Protein AF-D7T570-F1 (afdb_monomer)

Radius of gyration: 10.89 Å; Cα contacts (8 Å, |Δi|>4): 69; chains: 1; bounding box: 17×12×37 Å

InterPro domains:
  IPR006591 RNA polymerase archaeal subunit P/eukaryotic subunit RPABC4 [PF03604] (10-40)
  IPR006591 RNA polymerase archaeal subunit P/eukaryotic subunit RPABC4 [SM00659] (8-40)
  IPR029040 RNA polymerase subunit RPABC4/transcription elongation factor Spt4 [SSF63393] (7-40)
  IPR039747 DNA-directed RNA polymerases I, II, and III subunit RPABC4 [PTHR12056] (3-40)

Organism: Vitis vinifera (NCBI:txid29760)

Sequence (40 aa):
MDPQPEPVSYICGDCGQENTLKPGDVIQCRECGYRILYKK

Mean predicted aligned error: 5.2 Å

Foldseek 3Di:
DDDQFDFFWWAAPPPRDIDTHGVVDQQADPPPRHNDTHGD

Nearest PDB structures (foldseek):
  7oo3-assembly1_L  TM=9.224E-01  e=3.267E-04  Sus scrofa
  7pks-assembly1_L  TM=9.331E-01  e=5.224E-04  Sus scrofa domesticus
  7fji-assembly1_L  TM=9.212E-01  e=5.586E-04  Homo sapiens
  7b0y-assembly1_L  TM=9.047E-01  e=8.354E-04  Sus scrofa domesticus
  7xn7-assembly1_L  TM=9.159E-01  e=1.998E-03  Komagataella phaffii

Solvent-accessible surface area (backbone atoms only — not comparable to full-atom values): 2649 Å² total; per-residue (Å²): 131,84,81,76,82,70,71,44,55,22,28,25,73,82,83,60,48,78,44,78,42,45,91,90,56,81,70,54,36,89,85,79,63,47,62,56,63,40,79,107

Structure (mmCIF, N/CA/C/O backbone):
data_AF-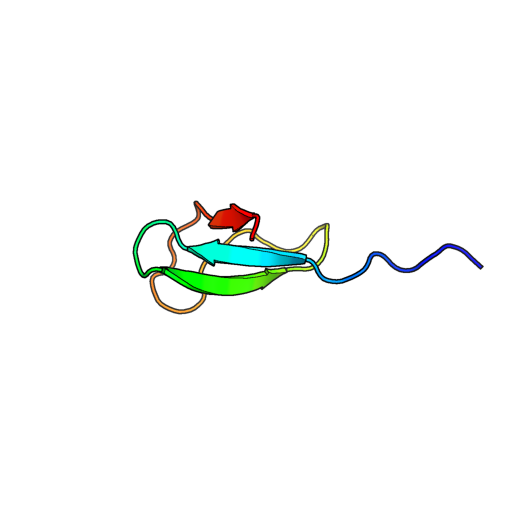D7T570-F1
#
_entry.id   AF-D7T570-F1
#
loop_
_atom_site.group_PDB
_atom_site.id
_atom_site.type_symbol
_atom_site.label_atom_id
_atom_site.label_alt_id
_atom_site.label_comp_id
_atom_site.label_asym_id
_atom_site.label_entity_id
_atom_site.label_seq_id
_atom_site.pdbx_PDB_ins_code
_atom_site.Cartn_x
_atom_site.Cartn_y
_atom_site.Cartn_z
_atom_site.occupancy
_atom_site.B_iso_or_equiv
_atom_site.auth_seq_id
_atom_site.auth_comp_id
_atom_site.auth_asym_id
_atom_site.auth_atom_id
_atom_site.pdbx_PDB_model_num
ATOM 1 N N . MET A 1 1 ? -6.821 -3.568 28.258 1.00 62.56 1 MET A N 1
ATOM 2 C CA . MET A 1 1 ? -7.101 -2.914 26.968 1.00 62.56 1 MET A CA 1
ATOM 3 C C . MET A 1 1 ? -6.441 -3.763 25.905 1.00 62.56 1 MET A C 1
ATOM 5 O O . MET A 1 1 ? -5.228 -3.921 25.968 1.00 62.56 1 MET A O 1
ATOM 9 N N . ASP A 1 2 ? -7.211 -4.378 25.019 1.00 69.38 2 ASP A N 1
ATOM 10 C CA . ASP A 1 2 ? -6.673 -5.150 23.899 1.00 69.38 2 ASP A CA 1
ATOM 11 C C . ASP A 1 2 ? -5.822 -4.241 22.993 1.00 69.38 2 ASP A C 1
ATOM 13 O O . ASP A 1 2 ? -6.232 -3.104 22.726 1.00 69.38 2 ASP A O 1
ATOM 17 N N . PRO A 1 3 ? -4.632 -4.683 22.544 1.00 72.56 3 PRO A N 1
ATOM 18 C CA . PRO A 1 3 ? -3.828 -3.902 21.617 1.00 72.56 3 PRO A CA 1
ATOM 19 C C . PRO A 1 3 ? -4.600 -3.762 20.304 1.00 72.56 3 PRO A C 1
ATOM 21 O O . PRO A 1 3 ? -4.983 -4.756 19.686 1.00 72.56 3 PRO A O 1
ATOM 24 N N . GLN A 1 4 ? -4.859 -2.522 19.882 1.00 72.56 4 GLN A N 1
ATOM 25 C CA . GLN A 1 4 ? -5.410 -2.295 18.553 1.00 72.56 4 GLN A CA 1
ATOM 26 C C . GLN A 1 4 ? -4.384 -2.769 17.526 1.00 72.56 4 GLN A C 1
ATOM 28 O O . GLN A 1 4 ? -3.206 -2.433 17.660 1.00 72.56 4 GLN A O 1
ATOM 33 N N . PRO A 1 5 ? -4.796 -3.547 16.517 1.00 72.81 5 PRO A N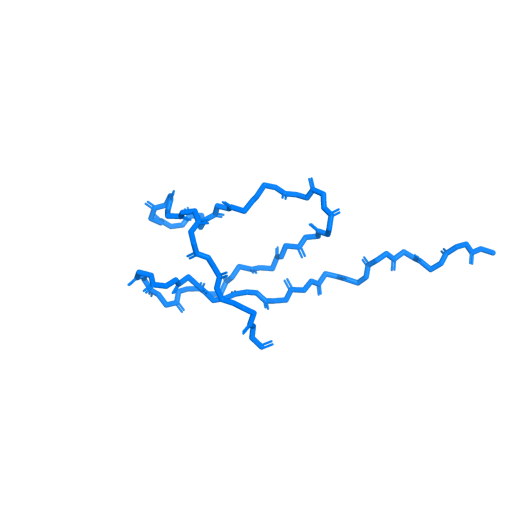 1
ATOM 34 C CA . PRO A 1 5 ? -3.860 -4.024 15.525 1.00 72.81 5 PRO A CA 1
ATOM 35 C C . PRO A 1 5 ? -3.240 -2.846 14.774 1.00 72.81 5 PRO A C 1
ATOM 37 O O . PRO A 1 5 ? -3.948 -2.001 14.217 1.00 72.81 5 PRO A O 1
ATOM 40 N N . GLU A 1 6 ? -1.911 -2.805 14.762 1.00 80.12 6 GLU A N 1
ATOM 41 C CA . GLU A 1 6 ? -1.167 -1.783 14.044 1.00 80.12 6 GLU A CA 1
ATOM 42 C C . GLU A 1 6 ? -1.398 -1.919 12.529 1.00 80.12 6 GLU A C 1
ATOM 44 O O . GLU A 1 6 ? -1.472 -3.034 11.999 1.00 80.12 6 GLU A O 1
ATOM 49 N N . PRO A 1 7 ? -1.550 -0.793 11.815 1.00 80.12 7 PRO A N 1
ATOM 50 C CA . PRO A 1 7 ? -1.658 -0.808 10.365 1.00 80.12 7 PRO A CA 1
ATOM 51 C C . PRO A 1 7 ? -0.359 -1.341 9.740 1.00 80.12 7 PRO A C 1
ATOM 53 O O . PRO A 1 7 ? 0.730 -0.876 10.070 1.00 80.12 7 PRO A O 1
ATOM 56 N N . VAL A 1 8 ? -0.476 -2.299 8.818 1.00 88.50 8 VAL A N 1
ATOM 57 C CA . VAL A 1 8 ? 0.666 -2.927 8.138 1.00 88.50 8 VAL A CA 1
ATOM 58 C C . VAL A 1 8 ? 0.809 -2.341 6.738 1.00 88.50 8 VAL A C 1
ATOM 60 O O . VAL A 1 8 ? -0.167 -2.231 5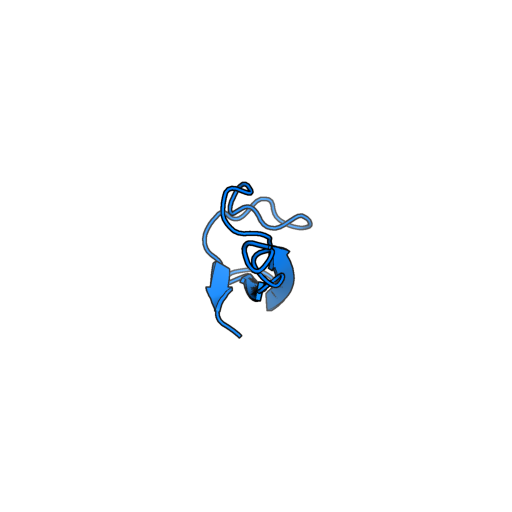.992 1.00 88.50 8 VAL A O 1
ATOM 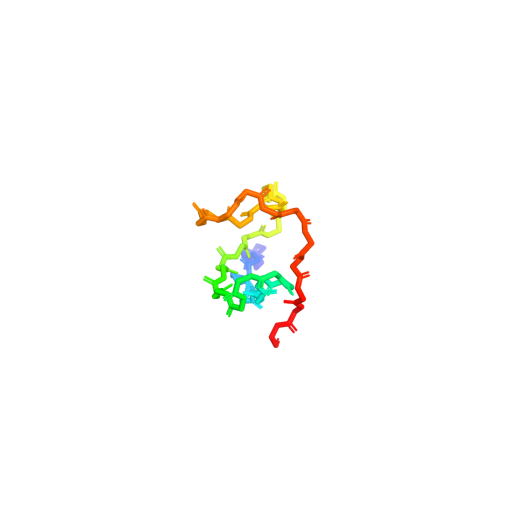63 N N . SER A 1 9 ? 2.033 -1.977 6.367 1.00 90.25 9 SER A N 1
ATOM 64 C CA . SER A 1 9 ? 2.353 -1.521 5.015 1.00 90.25 9 SER A CA 1
ATOM 65 C C . SER A 1 9 ? 2.534 -2.709 4.075 1.00 90.25 9 SER A C 1
ATOM 67 O O . SER A 1 9 ? 3.330 -3.615 4.329 1.00 90.25 9 SER A O 1
ATOM 69 N N . TYR A 1 10 ? 1.810 -2.681 2.966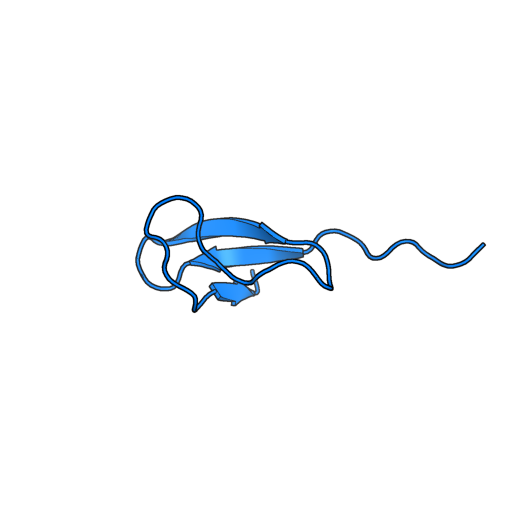 1.00 91.19 10 TYR A N 1
ATOM 70 C CA . TYR A 1 10 ? 1.941 -3.624 1.869 1.00 91.19 10 TYR A CA 1
ATOM 71 C C . TYR A 1 10 ? 2.350 -2.898 0.589 1.00 91.19 10 TYR A C 1
ATOM 73 O O . TYR A 1 10 ? 2.072 -1.720 0.429 1.00 91.19 10 TYR A O 1
ATOM 81 N N . ILE A 1 11 ? 2.985 -3.593 -0.343 1.00 93.12 11 ILE A N 1
ATOM 82 C CA . ILE A 1 11 ? 3.423 -3.092 -1.644 1.00 93.12 11 ILE A CA 1
ATOM 83 C C . ILE A 1 11 ? 2.657 -3.846 -2.725 1.00 93.12 11 ILE A C 1
ATOM 85 O O . ILE A 1 11 ? 2.594 -5.074 -2.712 1.00 93.12 11 ILE A O 1
ATOM 89 N N . CYS A 1 12 ? 2.055 -3.130 -3.667 1.00 93.44 12 CYS A N 1
ATOM 90 C CA . CYS A 1 12 ? 1.342 -3.749 -4.778 1.00 93.44 12 CYS A CA 1
ATOM 91 C C . CYS A 1 12 ? 2.313 -4.499 -5.690 1.00 93.44 12 CYS A C 1
ATOM 93 O O . CYS A 1 12 ? 3.330 -3.943 -6.095 1.00 93.44 12 CYS A O 1
ATOM 95 N N . GLY A 1 13 ? 1.986 -5.742 -6.046 1.00 89.62 13 GLY A N 1
ATOM 96 C CA . GLY A 1 13 ? 2.828 -6.540 -6.940 1.00 89.62 13 GLY A CA 1
ATOM 97 C C . GLY A 1 13 ? 2.879 -6.039 -8.385 1.00 89.6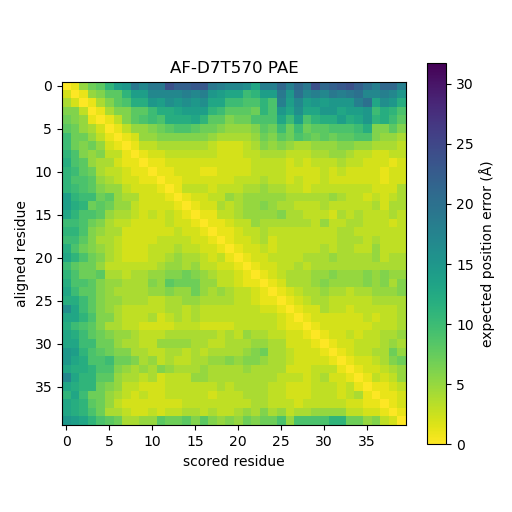2 13 GLY A C 1
ATOM 98 O O . GLY A 1 13 ? 3.798 -6.400 -9.107 1.00 89.62 13 GLY A O 1
ATOM 99 N N . ASP A 1 14 ? 1.900 -5.230 -8.797 1.00 91.31 14 ASP A N 1
ATOM 100 C CA . ASP A 1 14 ? 1.750 -4.768 -10.181 1.00 91.31 14 ASP A CA 1
ATOM 101 C C . ASP A 1 14 ? 2.307 -3.349 -10.379 1.00 91.31 14 ASP A C 1
ATOM 103 O O . ASP A 1 14 ? 3.243 -3.142 -11.144 1.00 91.31 14 ASP A O 1
ATOM 107 N N . CYS A 1 15 ? 1.801 -2.370 -9.623 1.00 92.12 15 CYS A N 1
ATOM 108 C CA . CYS A 1 15 ? 2.244 -0.977 -9.731 1.00 92.12 15 CYS A CA 1
ATOM 109 C C . CYS A 1 15 ? 3.357 -0.592 -8.742 1.00 92.12 15 CYS A C 1
ATOM 111 O O . CYS A 1 15 ? 3.853 0.530 -8.789 1.00 92.12 15 CYS A O 1
ATOM 113 N N . GLY A 1 16 ? 3.727 -1.480 -7.811 1.00 88.81 16 GLY A N 1
ATOM 114 C CA . GLY A 1 16 ? 4.726 -1.186 -6.777 1.00 88.81 16 GLY A CA 1
ATOM 115 C C . GLY A 1 16 ? 4.251 -0.215 -5.693 1.00 88.81 16 GLY A C 1
ATOM 116 O O . GLY A 1 16 ? 5.052 0.202 -4.860 1.00 88.81 16 GLY A O 1
ATOM 117 N N . GLN A 1 17 ? 2.967 0.158 -5.685 1.00 91.50 17 GLN A N 1
ATOM 118 C CA . GLN A 1 17 ? 2.481 1.201 -4.790 1.00 91.50 17 GLN A CA 1
ATOM 119 C C . GLN A 1 17 ? 2.240 0.703 -3.364 1.00 91.50 17 GLN A C 1
ATOM 121 O O . GLN A 1 17 ? 1.649 -0.363 -3.149 1.00 91.50 17 GLN A O 1
ATOM 126 N N 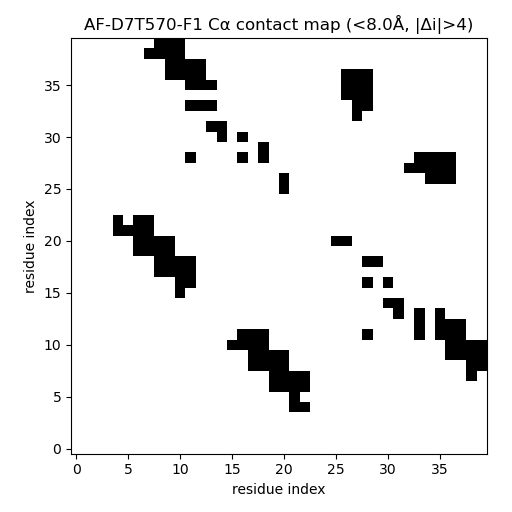. GLU A 1 18 ? 2.649 1.506 -2.385 1.00 90.69 18 GLU A N 1
ATOM 127 C CA . GLU A 1 18 ? 2.451 1.205 -0.970 1.00 90.69 18 GLU A CA 1
ATOM 128 C C . GLU A 1 18 ? 0.980 1.397 -0.563 1.00 90.69 18 GLU A C 1
ATOM 130 O O . GLU A 1 18 ? 0.381 2.450 -0.773 1.00 90.69 18 GLU A O 1
ATOM 135 N N . ASN A 1 19 ? 0.381 0.363 0.020 1.00 89.38 19 ASN A N 1
ATOM 136 C CA . ASN A 1 19 ? -0.944 0.383 0.620 1.00 89.38 19 ASN A CA 1
ATOM 137 C C . ASN A 1 19 ? -0.839 -0.011 2.090 1.00 89.38 19 ASN A C 1
ATOM 139 O O . ASN A 1 19 ? -0.457 -1.127 2.434 1.00 89.38 19 ASN A O 1
ATOM 143 N N . THR A 1 20 ? -1.228 0.907 2.965 1.00 90.00 20 THR A N 1
ATOM 144 C CA . THR A 1 20 ? -1.343 0.651 4.397 1.00 90.00 20 THR A CA 1
ATOM 145 C C . THR A 1 20 ? -2.708 0.037 4.692 1.00 90.00 20 THR A C 1
ATOM 147 O O . THR A 1 20 ? -3.736 0.700 4.539 1.00 90.00 20 THR A O 1
ATOM 150 N N . LEU A 1 21 ? -2.729 -1.228 5.109 1.00 87.44 21 LEU A N 1
ATOM 151 C CA . LEU A 1 21 ? -3.955 -1.978 5.379 1.00 87.44 21 LEU A CA 1
ATOM 152 C C . LEU A 1 21 ? -4.028 -2.377 6.851 1.00 87.44 21 LEU A C 1
ATOM 154 O O . LEU A 1 21 ? -3.032 -2.741 7.479 1.00 87.44 21 LEU A O 1
ATOM 158 N N . LYS A 1 22 ? -5.238 -2.311 7.403 1.00 86.75 22 LYS A N 1
ATOM 159 C CA . LYS A 1 22 ? -5.545 -2.827 8.738 1.00 86.75 22 LYS A CA 1
ATOM 160 C C . LYS A 1 22 ? -5.966 -4.293 8.615 1.00 86.75 22 LYS A C 1
ATOM 162 O O . LYS A 1 22 ? -6.542 -4.669 7.593 1.00 86.75 22 LYS A O 1
ATOM 167 N N . PRO A 1 23 ? -5.721 -5.145 9.620 1.00 83.25 23 PRO A N 1
ATOM 168 C CA . PRO A 1 23 ? -6.237 -6.506 9.574 1.00 83.25 23 PRO A CA 1
ATOM 169 C C . PRO A 1 23 ? -7.769 -6.489 9.561 1.00 83.25 23 PRO A C 1
ATOM 171 O O . PRO A 1 23 ? -8.400 -5.823 10.379 1.00 83.25 23 PRO A O 1
ATOM 174 N N . GLY A 1 24 ? -8.344 -7.212 8.600 1.00 83.62 24 GLY A N 1
ATOM 175 C CA . GLY A 1 24 ? -9.780 -7.215 8.305 1.00 83.62 24 GLY A CA 1
ATOM 176 C C . GLY A 1 24 ? -10.196 -6.277 7.166 1.00 83.62 24 GLY A C 1
ATOM 177 O O . GLY A 1 24 ? -11.322 -6.390 6.688 1.00 83.62 24 GLY A O 1
ATOM 178 N N . ASP A 1 25 ? -9.307 -5.394 6.704 1.00 85.50 25 ASP A N 1
ATOM 179 C CA . ASP A 1 25 ? -9.551 -4.541 5.538 1.00 85.50 25 ASP A CA 1
ATOM 180 C C . ASP A 1 25 ? -9.371 -5.322 4.221 1.00 85.50 25 ASP A C 1
ATOM 182 O O . ASP A 1 25 ? -8.739 -6.385 4.181 1.00 85.50 25 ASP A O 1
ATOM 186 N N . VAL A 1 26 ? -9.936 -4.814 3.126 1.00 88.06 26 VAL A N 1
ATOM 187 C CA . VAL A 1 26 ? -9.903 -5.512 1.834 1.00 88.06 26 VAL A CA 1
ATOM 188 C C . VAL A 1 26 ? -8.523 -5.351 1.200 1.00 88.06 26 VAL A C 1
ATOM 190 O O . VAL A 1 26 ? -8.040 -4.241 0.995 1.00 88.06 26 VAL A O 1
ATOM 193 N N . ILE A 1 27 ? -7.901 -6.471 0.826 1.00 88.50 27 ILE A N 1
ATOM 194 C CA . ILE A 1 27 ? -6.620 -6.487 0.110 1.00 88.50 27 ILE A CA 1
ATOM 195 C C . ILE A 1 27 ? -6.867 -6.052 -1.338 1.00 88.50 27 ILE A C 1
ATOM 197 O O . ILE A 1 27 ? -7.169 -6.860 -2.219 1.00 88.50 27 ILE A O 1
ATOM 201 N N . GLN A 1 28 ? -6.779 -4.746 -1.573 1.00 90.06 28 GLN A N 1
ATOM 202 C CA . GLN A 1 28 ? -6.935 -4.143 -2.888 1.00 90.06 28 GLN A CA 1
ATOM 203 C C . GLN A 1 28 ? -6.058 -2.898 -3.002 1.00 90.06 28 GLN A C 1
ATOM 205 O O . GLN A 1 28 ? -6.128 -1.985 -2.180 1.00 90.06 28 GLN A O 1
ATOM 210 N N . CYS A 1 29 ? -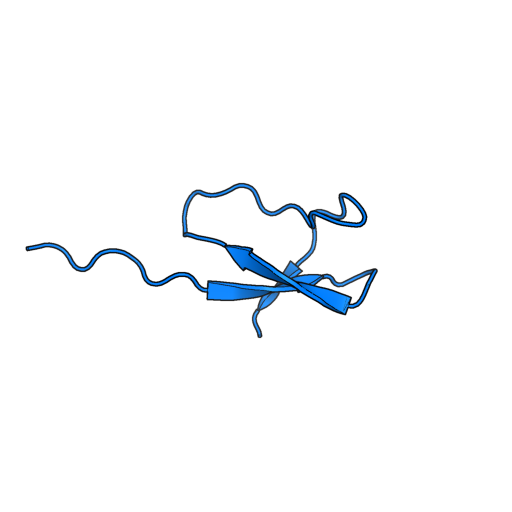5.247 -2.846 -4.054 1.00 90.31 29 CYS A N 1
ATOM 211 C CA . CYS A 1 29 ? -4.490 -1.656 -4.391 1.00 90.31 29 CYS A CA 1
ATOM 212 C C . CYS A 1 29 ? -5.441 -0.536 -4.834 1.00 90.31 29 CYS A C 1
ATOM 214 O O . CYS A 1 29 ? -6.280 -0.742 -5.716 1.00 90.31 29 CYS A O 1
ATOM 216 N N . ARG A 1 30 ? -5.289 0.658 -4.251 1.00 86.88 30 ARG A N 1
ATOM 217 C CA . ARG A 1 30 ? -6.130 1.824 -4.576 1.00 86.88 30 ARG A CA 1
ATOM 218 C C . ARG A 1 30 ? -5.874 2.422 -5.957 1.00 86.88 30 ARG A C 1
ATOM 220 O O . ARG A 1 30 ? -6.747 3.112 -6.465 1.00 86.88 30 ARG A O 1
ATOM 227 N N . GLU A 1 31 ? -4.716 2.161 -6.554 1.00 88.62 31 GLU A N 1
ATOM 228 C CA . GLU A 1 31 ? -4.367 2.724 -7.861 1.00 88.62 31 GLU A CA 1
ATOM 229 C C . GLU A 1 31 ? -4.769 1.829 -9.030 1.00 88.62 31 GLU A C 1
ATOM 231 O O . GLU A 1 31 ? -5.406 2.295 -9.967 1.00 88.62 31 GLU A O 1
ATOM 236 N N . CYS A 1 32 ? -4.423 0.542 -8.982 1.00 90.75 32 CYS A N 1
ATOM 237 C CA . CYS A 1 32 ? -4.657 -0.375 -10.101 1.00 90.75 32 CYS A CA 1
ATOM 238 C C . CYS A 1 32 ? -5.796 -1.375 -9.856 1.00 90.75 32 CYS A C 1
ATOM 240 O O . CYS A 1 32 ? -6.182 -2.103 -10.765 1.00 90.75 32 CYS A O 1
ATOM 242 N N . GLY A 1 33 ? -6.338 -1.455 -8.634 1.00 88.00 33 GLY A N 1
ATOM 243 C CA . GLY A 1 33 ? -7.348 -2.457 -8.272 1.00 88.00 33 GLY A CA 1
ATOM 244 C C . GLY A 1 33 ? -6.798 -3.880 -8.123 1.00 88.00 33 GLY A C 1
ATOM 245 O O . GLY A 1 33 ? -7.567 -4.814 -7.888 1.00 88.00 33 GLY A O 1
ATOM 246 N N . TYR A 1 34 ? -5.478 -4.060 -8.226 1.00 90.50 34 TYR A N 1
ATOM 247 C CA . TYR A 1 34 ? -4.832 -5.358 -8.068 1.00 90.50 34 TYR A CA 1
ATOM 248 C C . TYR A 1 34 ? -4.978 -5.865 -6.631 1.00 90.50 34 TYR A C 1
ATOM 250 O O . TYR A 1 34 ? -4.811 -5.119 -5.666 1.00 90.50 34 TYR A O 1
ATOM 258 N N . ARG A 1 35 ? -5.308 -7.147 -6.479 1.00 90.19 35 ARG A N 1
ATOM 259 C CA . ARG A 1 35 ? -5.626 -7.766 -5.177 1.00 90.19 35 ARG A CA 1
ATOM 260 C C . ARG A 1 35 ? -4.460 -8.534 -4.563 1.00 90.19 35 ARG A C 1
ATOM 262 O O . ARG A 1 35 ? -4.626 -9.189 -3.542 1.00 90.19 35 ARG A O 1
ATOM 269 N N . ILE A 1 36 ? -3.290 -8.484 -5.195 1.00 90.69 36 ILE A N 1
ATOM 270 C CA . ILE A 1 36 ? -2.080 -9.131 -4.693 1.00 90.69 36 ILE A CA 1
ATOM 271 C C . ILE A 1 36 ? -1.107 -8.051 -4.239 1.00 90.69 36 ILE A C 1
ATOM 273 O O . ILE A 1 36 ? -0.620 -7.235 -5.022 1.00 90.69 36 ILE A O 1
ATOM 277 N N . LEU A 1 37 ? -0.865 -8.062 -2.936 1.00 90.81 37 LEU A N 1
ATOM 278 C CA . LEU A 1 37 ? -0.075 -7.097 -2.198 1.00 90.81 37 LEU A CA 1
ATOM 279 C C . LEU A 1 37 ? 0.956 -7.881 -1.376 1.00 90.81 37 LEU A C 1
ATOM 281 O O . LEU A 1 37 ? 0.609 -8.830 -0.674 1.00 90.81 37 LEU A O 1
ATOM 285 N N . TYR A 1 38 ? 2.222 -7.503 -1.478 1.00 90.75 38 TYR A N 1
ATOM 286 C CA . TYR A 1 38 ? 3.328 -8.070 -0.715 1.00 90.75 38 TYR A CA 1
ATOM 287 C C . TYR A 1 38 ? 3.502 -7.307 0.586 1.00 90.75 38 TYR A C 1
ATOM 289 O O . TYR A 1 38 ? 3.303 -6.102 0.623 1.00 90.75 38 TYR A O 1
ATOM 297 N N . LYS A 1 39 ? 3.876 -7.978 1.672 1.00 87.12 39 LYS A N 1
ATOM 298 C CA . LYS A 1 39 ? 4.210 -7.268 2.909 1.00 87.12 39 LYS A CA 1
ATOM 299 C C . LYS A 1 39 ? 5.524 -6.509 2.705 1.00 87.12 39 LYS A C 1
ATOM 301 O O . LYS A 1 39 ? 6.455 -7.086 2.141 1.00 87.12 39 LYS A O 1
ATOM 306 N N . LYS A 1 40 ? 5.575 -5.245 3.124 1.00 80.81 40 LYS A N 1
ATOM 307 C CA . LYS A 1 40 ? 6.839 -4.509 3.212 1.00 80.81 40 LYS A CA 1
ATOM 308 C C . LYS A 1 40 ? 7.659 -4.987 4.407 1.00 80.81 40 LYS A C 1
ATOM 310 O O . LYS A 1 40 ? 7.041 -5.346 5.438 1.00 80.81 40 LYS A O 1
#

Secondary structure (DSSP, 8-state):
-PPPPPPEEEEETTT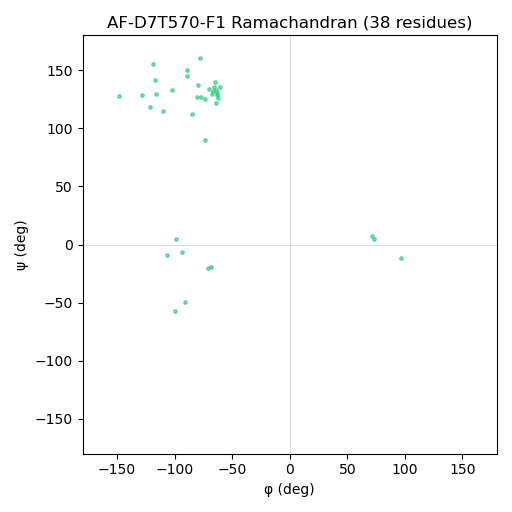--EEEE-TTS----TTT----EEE-

pLDDT: mean 86.22, std 7.04, range [62.56, 93.44]